Protein AF-A0A430HZQ5-F1 (afdb_monomer_lite)

pLDDT: mean 71.4, std 14.65, range [45.16, 90.94]

Secondary structure (DSSP, 8-state):
--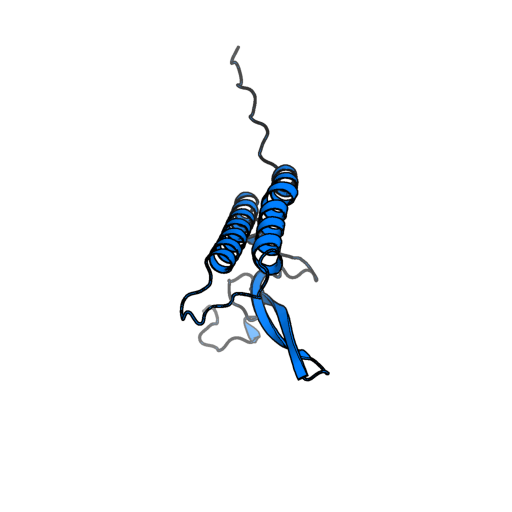-PPPPPPP--HHHHHHHHHHHHHHHHHHHHHHHHSS-GGG----SSPPHHHHHHHHHHHHHHHHHHHHHHHTTGGG--EESSSSEEEEEEEEEEEEE-TTS-EEEEEEEEEE---TTS-SS-GGGS-GGGS--

Radius of gyration: 22.92 Å; chains: 1; bounding box: 69×29×69 Å

Structure (mmCIF, N/CA/C/O backbone):
data_AF-A0A430HZQ5-F1
#
_entry.id   AF-A0A430HZQ5-F1
#
loop_
_atom_site.group_PDB
_atom_site.id
_atom_site.type_symbol
_atom_site.label_atom_id
_atom_site.label_alt_id
_atom_site.label_comp_id
_atom_site.label_asym_id
_atom_site.label_entity_id
_atom_site.label_seq_id
_atom_site.pdbx_PDB_ins_code
_atom_site.Cartn_x
_atom_site.Cartn_y
_atom_site.Cartn_z
_atom_site.occupancy
_atom_site.B_iso_or_equiv
_atom_site.auth_seq_id
_atom_site.auth_comp_id
_atom_site.auth_asym_id
_atom_site.auth_atom_id
_atom_site.pdbx_PDB_model_num
ATOM 1 N N . MET A 1 1 ? 45.991 3.945 -19.106 1.00 48.25 1 MET A N 1
ATOM 2 C CA . MET A 1 1 ? 45.033 2.943 -18.595 1.00 48.25 1 MET A CA 1
ATOM 3 C C . MET A 1 1 ? 43.942 3.702 -17.864 1.00 48.25 1 MET A C 1
ATOM 5 O O . MET A 1 1 ? 44.252 4.360 -16.882 1.00 48.25 1 MET A O 1
ATOM 9 N N . ALA A 1 2 ? 42.725 3.734 -18.407 1.00 45.56 2 ALA A N 1
ATOM 10 C CA . ALA A 1 2 ? 41.607 4.424 -17.772 1.00 45.56 2 ALA A CA 1
ATOM 11 C C . ALA A 1 2 ? 41.095 3.565 -16.609 1.00 45.56 2 ALA A C 1
ATOM 13 O O . ALA A 1 2 ? 40.702 2.417 -16.809 1.00 45.56 2 ALA A O 1
ATOM 14 N N . HIS A 1 3 ? 41.151 4.112 -15.397 1.00 45.16 3 HIS A N 1
ATOM 15 C CA . HIS A 1 3 ? 40.562 3.504 -14.213 1.00 45.16 3 HIS A CA 1
ATOM 16 C C . HIS A 1 3 ? 39.042 3.614 -14.364 1.00 45.16 3 HIS A C 1
ATOM 18 O O . HIS A 1 3 ? 38.488 4.705 -14.266 1.00 45.16 3 HIS A O 1
ATOM 24 N N . THR A 1 4 ? 38.372 2.504 -14.667 1.00 49.44 4 THR A N 1
ATOM 25 C CA . THR A 1 4 ? 36.911 2.454 -14.543 1.00 49.44 4 THR A CA 1
ATOM 26 C C . THR A 1 4 ? 36.615 2.386 -13.043 1.00 49.44 4 THR A C 1
ATOM 28 O O . THR A 1 4 ? 37.159 1.493 -12.382 1.00 49.44 4 THR A O 1
ATOM 31 N N . PRO A 1 5 ? 35.875 3.346 -12.462 1.00 46.69 5 PRO A N 1
ATOM 32 C CA . PRO A 1 5 ? 35.483 3.262 -11.061 1.00 46.69 5 PRO A CA 1
ATOM 33 C C . PRO A 1 5 ? 34.610 2.014 -10.851 1.00 46.69 5 PRO A C 1
ATOM 35 O O . PRO A 1 5 ? 33.907 1.610 -11.781 1.00 46.69 5 PRO A O 1
ATOM 38 N N . PRO A 1 6 ? 34.658 1.377 -9.668 1.00 47.25 6 PRO A N 1
ATOM 39 C CA . PRO A 1 6 ? 33.790 0.245 -9.378 1.00 47.25 6 PRO A CA 1
ATOM 40 C C . PRO A 1 6 ? 32.334 0.687 -9.542 1.00 47.25 6 PRO A C 1
ATOM 42 O O . PRO A 1 6 ? 31.917 1.687 -8.957 1.00 47.25 6 PRO A O 1
ATOM 45 N N . SER A 1 7 ? 31.572 -0.039 -10.361 1.00 54.03 7 SER A N 1
ATOM 46 C CA . SER A 1 7 ? 30.122 0.110 -10.416 1.00 54.03 7 SER A CA 1
ATOM 47 C C . SER A 1 7 ? 29.588 -0.115 -9.004 1.00 54.03 7 SER A C 1
ATOM 49 O O . SER A 1 7 ? 29.805 -1.187 -8.432 1.00 54.03 7 SER A O 1
ATOM 51 N N . HIS A 1 8 ? 28.939 0.894 -8.420 1.00 55.12 8 HIS A N 1
ATOM 52 C CA . HIS A 1 8 ? 28.159 0.692 -7.203 1.00 55.12 8 HIS A CA 1
ATOM 53 C C . HIS A 1 8 ? 27.206 -0.490 -7.438 1.00 55.12 8 HIS A C 1
ATOM 55 O O . HIS A 1 8 ? 26.685 -0.598 -8.551 1.00 55.12 8 HIS A O 1
ATOM 61 N N . PRO A 1 9 ? 27.009 -1.390 -6.456 1.00 64.19 9 PRO A N 1
ATOM 62 C CA . PRO A 1 9 ? 26.013 -2.442 -6.602 1.00 64.19 9 PRO A CA 1
ATOM 63 C C . PRO A 1 9 ? 24.685 -1.771 -6.957 1.00 64.19 9 PRO A C 1
ATOM 65 O O . PRO A 1 9 ? 24.235 -0.872 -6.244 1.00 64.19 9 PRO A O 1
ATOM 68 N N . GLU A 1 10 ? 24.128 -2.128 -8.114 1.00 79.38 10 GLU A N 1
ATOM 69 C CA . GLU A 1 10 ? 22.821 -1.631 -8.528 1.00 79.38 10 GLU A CA 1
ATOM 70 C C . GLU A 1 10 ? 21.821 -2.044 -7.451 1.00 79.38 10 GLU A C 1
ATOM 72 O O . GLU A 1 10 ? 21.768 -3.214 -7.084 1.00 79.38 10 GLU A O 1
ATOM 77 N N . HIS A 1 11 ? 21.073 -1.082 -6.910 1.00 84.12 11 HIS A N 1
ATOM 78 C CA . HIS A 1 11 ? 20.003 -1.360 -5.960 1.00 84.12 11 HIS A CA 1
ATOM 79 C C . HIS A 1 11 ? 18.995 -2.286 -6.645 1.00 84.12 11 HIS A C 1
ATOM 81 O O . HIS A 1 11 ? 18.323 -1.863 -7.586 1.00 84.12 11 HIS A O 1
ATOM 87 N N . THR A 1 12 ? 18.939 -3.555 -6.240 1.00 89.62 12 THR A N 1
ATOM 88 C CA . THR A 1 12 ? 18.136 -4.569 -6.930 1.00 89.62 12 THR A CA 1
ATOM 89 C C . THR A 1 12 ? 16.737 -4.690 -6.322 1.00 89.62 12 THR A C 1
ATOM 91 O O . THR A 1 12 ? 16.535 -4.345 -5.157 1.00 89.62 12 THR A O 1
ATOM 94 N N . PRO A 1 13 ? 15.759 -5.271 -7.046 1.00 86.81 13 PRO A N 1
ATOM 95 C CA . PRO A 1 13 ? 14.464 -5.610 -6.456 1.00 86.81 13 PRO A CA 1
ATOM 96 C C . PRO A 1 13 ? 14.573 -6.526 -5.226 1.00 86.81 13 PRO A C 1
ATOM 98 O O . PRO A 1 13 ? 13.723 -6.476 -4.341 1.00 86.81 13 PRO A O 1
ATOM 101 N N . TYR A 1 14 ? 15.611 -7.369 -5.157 1.00 87.69 14 TYR A N 1
ATOM 102 C CA . TYR 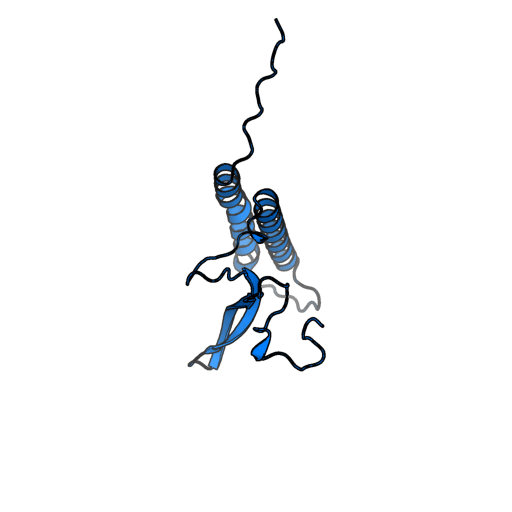A 1 14 ? 15.857 -8.236 -4.005 1.00 87.69 14 TYR A CA 1
ATOM 103 C C . TYR A 1 14 ? 16.283 -7.431 -2.771 1.00 87.69 14 TYR A C 1
ATOM 105 O O . TYR A 1 14 ? 15.798 -7.700 -1.672 1.00 87.69 14 TYR A O 1
ATOM 113 N N . ASP A 1 15 ? 17.131 -6.418 -2.956 1.00 88.44 15 ASP A N 1
ATOM 114 C CA . ASP A 1 15 ? 17.557 -5.527 -1.874 1.00 88.44 15 ASP A CA 1
ATOM 115 C C . ASP A 1 15 ? 16.365 -4.751 -1.304 1.00 88.44 15 ASP A C 1
ATOM 117 O O . ASP A 1 15 ? 16.197 -4.700 -0.085 1.00 88.44 15 ASP A O 1
ATOM 121 N N . SER A 1 16 ? 15.473 -4.254 -2.167 1.00 88.50 16 SER A N 1
ATOM 122 C CA . SER A 1 16 ? 14.216 -3.630 -1.743 1.00 88.50 16 SER A CA 1
ATOM 123 C C . SER A 1 16 ? 13.321 -4.590 -0.973 1.00 88.50 16 SER A C 1
ATOM 125 O O . SER A 1 16 ? 12.777 -4.208 0.056 1.00 88.50 16 SER A O 1
ATOM 127 N N . LEU A 1 17 ? 13.176 -5.846 -1.409 1.00 89.62 17 LEU A N 1
ATOM 128 C CA . LEU A 1 17 ? 12.389 -6.835 -0.663 1.00 89.62 17 LEU A CA 1
ATOM 129 C C . LEU A 1 17 ? 12.986 -7.115 0.721 1.00 89.62 17 LEU A C 1
ATOM 131 O O . LEU A 1 17 ? 12.244 -7.163 1.700 1.00 89.62 17 LEU A O 1
ATOM 135 N N . ALA A 1 18 ? 14.309 -7.260 0.823 1.00 88.56 18 ALA A N 1
ATOM 136 C CA . ALA A 1 18 ? 14.989 -7.451 2.102 1.00 88.56 18 ALA A CA 1
ATOM 137 C C . ALA A 1 18 ? 14.844 -6.223 3.020 1.00 88.56 18 ALA A C 1
ATOM 139 O O . ALA A 1 18 ? 14.619 -6.368 4.224 1.00 88.56 18 ALA A O 1
ATOM 140 N N . TYR A 1 19 ? 14.934 -5.018 2.451 1.00 88.19 19 TYR A N 1
ATOM 141 C CA . TYR A 1 19 ? 14.733 -3.761 3.164 1.00 88.19 19 TYR A CA 1
ATOM 142 C C . TYR A 1 19 ? 13.292 -3.616 3.668 1.00 88.19 19 TYR A C 1
ATOM 144 O O . TYR A 1 19 ? 13.085 -3.398 4.864 1.00 88.19 19 TYR A O 1
ATOM 152 N N . LEU A 1 20 ? 12.301 -3.816 2.793 1.00 90.56 20 LEU A N 1
ATOM 153 C CA . LEU A 1 20 ? 10.878 -3.777 3.133 1.00 90.56 20 LEU A CA 1
ATOM 154 C C . LEU A 1 20 ? 10.552 -4.800 4.225 1.00 90.56 20 LEU A C 1
ATOM 156 O O . LEU A 1 20 ? 9.967 -4.435 5.240 1.00 90.56 20 LEU A O 1
ATOM 160 N N . ALA A 1 21 ? 11.010 -6.047 4.084 1.00 88.56 21 ALA A N 1
ATOM 161 C CA . ALA A 1 21 ? 10.775 -7.101 5.071 1.00 88.56 21 ALA A CA 1
ATOM 162 C C . ALA A 1 21 ? 11.330 -6.774 6.467 1.00 88.56 21 ALA A C 1
ATOM 164 O O . ALA A 1 21 ? 10.860 -7.329 7.457 1.00 88.56 21 ALA A O 1
ATOM 165 N N . ARG A 1 22 ? 12.324 -5.888 6.572 1.00 89.88 22 ARG A N 1
ATOM 166 C CA . ARG A 1 22 ? 12.853 -5.440 7.861 1.00 89.88 22 ARG A CA 1
ATOM 167 C C . ARG A 1 22 ? 12.145 -4.189 8.369 1.00 89.88 22 ARG A C 1
ATOM 169 O O . ARG A 1 22 ? 11.718 -4.156 9.517 1.00 89.88 22 ARG A O 1
ATOM 176 N N . VAL A 1 23 ? 12.081 -3.148 7.544 1.00 89.00 23 VAL A N 1
ATOM 177 C CA . VAL A 1 23 ? 11.662 -1.810 7.980 1.00 89.00 23 VAL A CA 1
ATOM 178 C C . VAL A 1 23 ? 10.148 -1.685 8.043 1.00 89.00 23 VAL A C 1
ATOM 180 O O . VAL A 1 23 ? 9.631 -1.176 9.030 1.00 89.00 23 VAL A O 1
ATOM 183 N N . VAL A 1 24 ? 9.431 -2.179 7.031 1.00 90.62 24 VAL A N 1
ATOM 184 C CA . VAL A 1 24 ? 7.96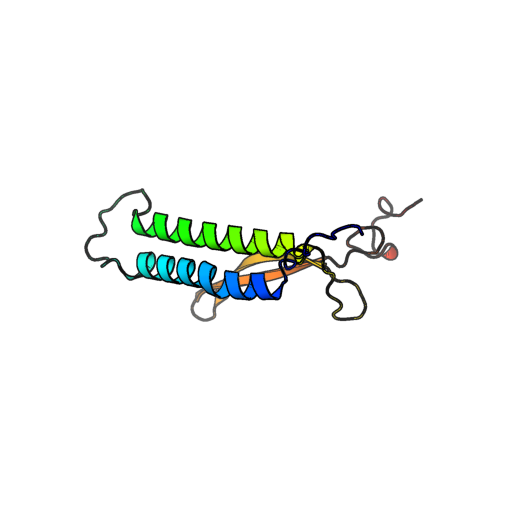2 -2.117 7.008 1.00 90.62 24 VAL A CA 1
ATOM 185 C C . VAL A 1 24 ? 7.389 -2.984 8.116 1.00 90.62 24 VAL A C 1
ATOM 187 O O . VAL A 1 24 ? 6.538 -2.509 8.852 1.00 90.62 24 VAL A O 1
ATOM 190 N N . 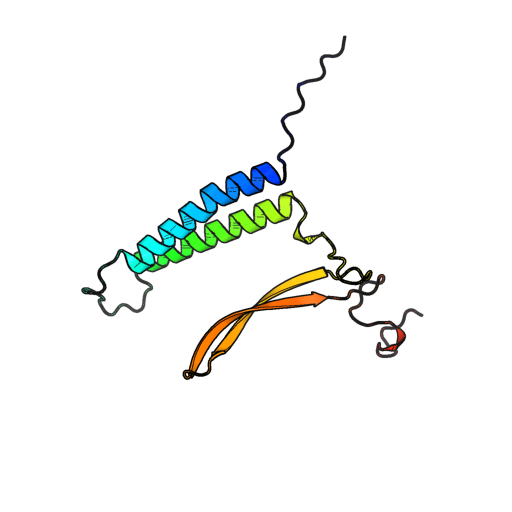ASN A 1 25 ? 7.889 -4.212 8.282 1.00 86.44 25 ASN A N 1
ATOM 191 C CA . ASN A 1 25 ? 7.413 -5.082 9.359 1.00 86.44 25 ASN A CA 1
ATOM 192 C C . ASN A 1 25 ? 7.658 -4.457 10.738 1.00 86.44 25 ASN A C 1
ATOM 194 O O . ASN A 1 25 ? 6.733 -4.412 11.529 1.00 86.44 25 ASN A O 1
ATOM 198 N N . GLY A 1 26 ? 8.831 -3.861 10.988 1.00 86.25 26 GLY A N 1
ATOM 199 C CA . GLY A 1 26 ? 9.079 -3.172 12.260 1.00 86.25 26 GLY A CA 1
ATOM 200 C C . GLY A 1 26 ? 8.147 -1.979 12.521 1.00 86.25 26 GLY A C 1
ATOM 201 O O . GLY A 1 26 ? 7.778 -1.740 13.664 1.00 86.25 26 GLY A O 1
ATOM 202 N N . LEU A 1 27 ? 7.741 -1.241 11.481 1.00 85.69 27 LEU A N 1
ATOM 203 C CA . LEU A 1 27 ? 6.753 -0.159 11.604 1.00 85.69 27 LEU A CA 1
ATOM 204 C C . LEU A 1 27 ? 5.334 -0.687 11.846 1.00 85.69 27 LEU A C 1
ATOM 206 O O . LEU A 1 27 ? 4.561 -0.049 12.554 1.00 85.69 27 LEU A O 1
ATOM 210 N N . LEU A 1 28 ? 4.984 -1.830 11.254 1.00 90.44 28 LEU A N 1
ATOM 211 C CA . LEU A 1 28 ? 3.691 -2.475 11.478 1.00 90.44 28 LEU A CA 1
ATOM 212 C C . LEU A 1 28 ? 3.605 -3.089 12.878 1.00 90.44 28 LEU A C 1
ATOM 214 O O . LEU A 1 28 ? 2.576 -2.931 13.520 1.00 90.44 28 LEU A O 1
ATOM 218 N N . ASP A 1 29 ? 4.682 -3.711 13.361 1.00 86.81 29 ASP A N 1
ATOM 219 C CA . ASP A 1 29 ? 4.776 -4.225 14.731 1.00 86.81 29 ASP A CA 1
ATOM 220 C C . ASP A 1 29 ? 4.657 -3.075 15.747 1.00 86.81 29 ASP A C 1
ATOM 222 O O . ASP A 1 29 ? 3.899 -3.177 16.703 1.00 86.81 29 ASP A O 1
ATOM 226 N N . LEU A 1 30 ? 5.327 -1.938 15.501 1.00 82.94 30 LEU A N 1
ATOM 227 C CA . LEU A 1 30 ? 5.182 -0.739 16.335 1.00 82.94 30 LEU A CA 1
ATOM 228 C C . LEU A 1 30 ? 3.739 -0.214 16.338 1.00 82.94 30 LEU A C 1
ATOM 230 O O . LEU A 1 30 ? 3.214 0.142 17.386 1.00 82.94 30 LEU A O 1
ATOM 234 N N . ALA A 1 31 ? 3.085 -0.169 15.175 1.00 87.44 31 ALA A N 1
ATOM 235 C CA . ALA A 1 31 ? 1.690 0.254 15.098 1.00 87.44 31 ALA A CA 1
ATOM 236 C C . ALA A 1 31 ? 0.753 -0.701 15.858 1.00 87.44 31 ALA A C 1
ATOM 238 O O . ALA A 1 31 ? -0.189 -0.240 16.497 1.00 87.44 31 ALA A O 1
ATOM 239 N N . ASP A 1 32 ? 1.007 -2.012 15.803 1.00 85.00 32 ASP A N 1
ATOM 240 C CA . ASP A 1 32 ? 0.261 -3.024 16.560 1.00 85.00 32 ASP A CA 1
ATOM 241 C C . ASP A 1 32 ? 0.439 -2.832 18.073 1.00 85.00 32 ASP A C 1
ATOM 243 O O . ASP A 1 32 ? -0.547 -2.795 18.814 1.00 85.00 32 ASP A O 1
ATOM 247 N N . ASP A 1 33 ? 1.679 -2.600 18.514 1.00 83.88 33 ASP A N 1
ATOM 248 C CA . ASP A 1 33 ? 2.015 -2.297 19.906 1.00 83.88 33 ASP A CA 1
ATOM 249 C C . ASP A 1 33 ? 1.310 -1.026 20.396 1.00 83.88 33 ASP A C 1
ATOM 251 O O . ASP A 1 33 ? 0.783 -1.009 21.505 1.00 83.88 33 ASP A O 1
ATOM 255 N N . GLU A 1 34 ? 1.226 0.028 19.587 1.00 84.44 34 GLU A N 1
ATOM 256 C CA . GLU A 1 34 ? 0.508 1.245 19.975 1.00 84.44 34 GLU A CA 1
ATOM 257 C C . GLU A 1 34 ? -1.017 1.031 20.033 1.00 84.44 34 GLU A C 1
ATOM 259 O O . GLU A 1 34 ? -1.694 1.549 20.924 1.00 84.44 34 GLU A O 1
ATOM 264 N N . ILE A 1 35 ? -1.581 0.213 19.137 1.00 83.31 35 ILE A N 1
ATOM 265 C CA . ILE A 1 35 ? -3.020 -0.104 19.112 1.00 83.31 35 ILE A CA 1
ATOM 266 C C . ILE A 1 35 ? -3.424 -1.021 20.280 1.00 83.31 35 ILE A C 1
ATOM 268 O O . ILE A 1 35 ? -4.521 -0.874 20.832 1.00 83.31 35 ILE A O 1
ATOM 272 N N . HIS A 1 36 ? -2.580 -1.986 20.652 1.00 75.75 36 HIS A N 1
ATOM 273 C CA . HIS A 1 36 ? -2.912 -3.047 21.612 1.00 75.75 36 HIS A CA 1
ATOM 274 C C . HIS A 1 36 ? -2.203 -2.931 22.967 1.00 75.75 36 HIS A C 1
ATOM 276 O O . HIS A 1 36 ? -2.685 -3.478 23.964 1.00 75.75 36 HIS A O 1
ATOM 282 N N . GLY A 1 37 ? -1.081 -2.221 23.030 1.00 64.19 37 GLY A N 1
ATOM 283 C CA . GLY A 1 37 ? -0.220 -2.098 24.205 1.00 64.19 37 GLY A CA 1
ATOM 284 C C . GLY A 1 37 ? -0.735 -1.136 25.274 1.00 64.19 37 GLY A C 1
ATOM 285 O O . GLY A 1 37 ? -0.266 -1.179 26.414 1.00 64.19 37 GLY A O 1
ATOM 286 N N . VAL A 1 38 ? -1.743 -0.313 24.972 1.00 60.06 38 VAL A N 1
ATOM 287 C CA . VAL A 1 38 ? -2.331 0.615 25.946 1.00 60.06 38 VAL A CA 1
ATOM 288 C C . VAL A 1 38 ? -3.538 -0.024 26.637 1.00 60.06 38 VAL A C 1
ATOM 290 O O . VAL A 1 38 ? -4.558 -0.333 26.024 1.00 60.06 38 VAL A O 1
ATOM 293 N N . HIS A 1 39 ? -3.455 -0.200 27.961 1.00 52.03 39 HIS A N 1
ATOM 294 C CA . HIS A 1 39 ? -4.609 -0.577 28.779 1.00 52.03 39 HIS A CA 1
ATOM 295 C C . HIS A 1 39 ? -5.733 0.459 28.620 1.00 52.03 39 HIS A C 1
ATOM 297 O O . HIS A 1 39 ? -5.661 1.569 29.148 1.00 52.03 39 HIS A O 1
ATOM 303 N N . THR A 1 40 ? -6.824 0.059 27.967 1.00 54.56 40 THR A N 1
ATOM 304 C CA . THR A 1 40 ? -8.048 0.848 27.720 1.00 54.56 40 THR A CA 1
ATOM 305 C C . THR A 1 40 ? -8.822 1.249 28.989 1.00 54.56 40 THR A C 1
ATOM 307 O O . THR A 1 40 ? -9.917 1.801 28.908 1.00 54.56 40 THR A O 1
ATOM 310 N N . GLY A 1 41 ? -8.263 1.021 30.184 1.00 48.69 41 GLY A N 1
ATOM 311 C CA . GLY A 1 41 ? -8.870 1.354 31.477 1.00 48.69 41 GLY A CA 1
ATOM 312 C C . GLY A 1 41 ? -8.961 2.855 31.784 1.00 48.69 41 GLY A C 1
ATOM 313 O O . GLY A 1 41 ? -9.628 3.233 32.744 1.00 48.69 41 GLY A O 1
ATOM 314 N N . THR A 1 42 ? -8.334 3.707 30.969 1.00 49.34 42 THR A N 1
ATOM 315 C CA . THR A 1 42 ? -8.306 5.169 31.151 1.00 49.34 42 THR A CA 1
ATOM 316 C C . THR A 1 42 ? -8.628 5.905 29.848 1.00 49.34 42 THR A C 1
ATOM 318 O O . THR A 1 42 ? -7.956 6.860 29.472 1.00 49.34 42 THR A O 1
ATOM 321 N N . ILE A 1 43 ? -9.662 5.470 29.122 1.00 54.31 43 ILE A N 1
ATOM 322 C CA . ILE A 1 43 ? -10.191 6.264 28.006 1.00 54.31 43 ILE A CA 1
ATOM 323 C C . ILE A 1 43 ? -10.968 7.438 28.607 1.00 54.31 43 ILE A C 1
ATOM 325 O O . ILE A 1 43 ? -12.119 7.320 29.028 1.00 54.31 43 ILE A O 1
ATOM 329 N N . THR A 1 44 ? -10.287 8.573 28.708 1.00 51.75 44 THR A N 1
ATOM 330 C CA . THR A 1 44 ? -10.916 9.858 29.015 1.00 51.75 44 THR A CA 1
ATOM 331 C C . THR A 1 44 ? -11.629 10.309 27.741 1.00 51.75 44 THR A C 1
ATOM 333 O O . THR A 1 44 ? -11.036 10.243 26.671 1.00 51.75 44 THR A O 1
ATOM 336 N N . ASN A 1 45 ? -12.902 10.711 27.828 1.00 50.56 45 ASN A N 1
ATOM 337 C CA . ASN A 1 45 ? -13.664 11.228 26.685 1.00 50.56 45 ASN A CA 1
ATOM 338 C C . ASN A 1 45 ? -12.978 12.487 26.126 1.00 50.56 45 ASN A C 1
ATOM 340 O O . ASN A 1 45 ? -13.182 13.581 26.652 1.00 50.56 45 ASN A O 1
ATOM 344 N N . THR A 1 46 ? -12.165 12.330 25.088 1.00 56.50 46 THR A N 1
ATOM 345 C CA . THR A 1 4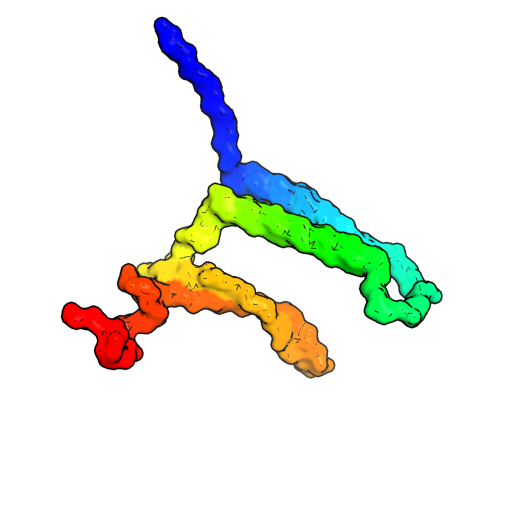6 ? -11.574 13.420 24.310 1.00 56.50 46 THR A CA 1
ATOM 346 C C . THR A 1 46 ? -12.003 13.277 22.854 1.00 56.50 46 THR A C 1
ATOM 348 O O . THR A 1 46 ? -12.037 12.165 22.333 1.00 56.50 46 THR A O 1
ATOM 351 N N . ASP A 1 47 ? -12.339 14.398 22.209 1.00 59.53 47 ASP A N 1
ATOM 352 C CA . ASP A 1 47 ? -12.693 14.452 20.779 1.00 59.53 47 ASP A CA 1
ATOM 353 C C . ASP A 1 47 ? -11.475 14.226 19.856 1.00 59.53 47 ASP A C 1
ATOM 355 O O . ASP A 1 47 ? -11.639 13.990 18.659 1.00 59.53 47 ASP A O 1
ATOM 359 N N . ASP A 1 48 ? -10.261 14.276 20.413 1.00 59.00 48 ASP A N 1
ATOM 360 C CA . ASP A 1 48 ? -9.005 14.028 19.708 1.00 59.00 48 ASP A CA 1
ATOM 361 C C . ASP A 1 48 ? -8.610 12.547 19.748 1.00 59.00 48 ASP A C 1
ATOM 363 O O . ASP A 1 48 ? -8.814 11.850 20.750 1.00 59.00 48 ASP A O 1
ATOM 367 N N . LEU A 1 49 ? -8.002 12.084 18.649 1.00 64.88 49 LEU A N 1
ATOM 368 C CA . LEU A 1 49 ? -7.405 10.756 18.566 1.00 64.88 49 LEU A CA 1
ATOM 369 C C . LEU A 1 49 ? -6.338 10.635 19.671 1.00 64.88 49 LEU A C 1
ATOM 371 O O . LEU A 1 49 ? -5.442 11.480 19.725 1.00 64.88 49 LEU A O 1
ATOM 375 N N . PRO A 1 50 ? -6.415 9.623 20.552 1.00 78.88 50 PRO A N 1
ATOM 376 C CA . PRO A 1 50 ? -5.385 9.383 21.552 1.00 78.88 50 PRO A CA 1
ATOM 377 C C . PRO A 1 50 ? -3.989 9.333 20.921 1.00 78.88 50 PRO A C 1
ATOM 379 O O . PRO A 1 50 ? -3.835 8.755 19.849 1.00 78.88 50 PRO A O 1
ATOM 382 N N . GLU A 1 51 ? -2.987 9.896 21.601 1.00 78.88 51 GLU A N 1
ATOM 383 C CA . GLU A 1 51 ? -1.602 10.018 21.104 1.00 78.88 51 GLU A CA 1
ATOM 384 C C . GLU A 1 51 ? -1.058 8.693 20.541 1.00 78.88 51 GLU A C 1
ATOM 386 O O . GLU A 1 51 ? -0.641 8.651 19.391 1.00 78.88 51 GLU A O 1
ATOM 391 N N . HIS A 1 52 ? -1.238 7.583 21.265 1.00 77.31 52 HIS A N 1
ATOM 392 C CA . HIS A 1 52 ? -0.856 6.241 20.799 1.00 77.31 52 HIS A CA 1
ATOM 393 C C . HIS A 1 52 ? -1.501 5.845 19.458 1.00 77.31 52 HIS A C 1
ATOM 395 O O . HIS A 1 52 ? -0.852 5.297 18.572 1.00 77.31 52 HIS A O 1
ATOM 401 N N . LEU A 1 53 ? -2.784 6.160 19.245 1.00 83.25 53 LEU A N 1
ATOM 402 C CA . LEU A 1 53 ? -3.436 5.867 17.967 1.00 83.25 53 LEU A CA 1
ATOM 403 C C . LEU A 1 53 ? -2.945 6.797 16.851 1.00 83.25 53 LEU A C 1
ATOM 405 O O . LEU A 1 53 ? -2.941 6.384 15.692 1.00 83.25 53 LEU A O 1
ATOM 409 N N . ALA A 1 54 ? -2.531 8.027 17.167 1.00 84.25 54 ALA A N 1
ATOM 410 C CA . ALA A 1 54 ? -1.892 8.909 16.194 1.00 84.25 54 ALA A CA 1
ATOM 411 C C . ALA A 1 54 ? -0.515 8.365 15.773 1.00 84.25 54 ALA A C 1
ATOM 413 O O . ALA A 1 54 ? -0.237 8.300 14.574 1.00 84.25 54 ALA A O 1
ATOM 414 N N . ASP A 1 55 ? 0.279 7.878 16.727 1.00 83.06 55 ASP A N 1
ATOM 415 C CA . ASP A 1 55 ? 1.595 7.271 16.487 1.00 83.06 55 ASP A CA 1
ATOM 416 C C . ASP A 1 55 ? 1.487 5.964 15.678 1.00 83.06 55 ASP A C 1
ATOM 418 O O . ASP A 1 55 ? 2.275 5.708 14.755 1.00 83.06 55 ASP A O 1
ATOM 422 N N . ALA A 1 56 ? 0.450 5.160 15.944 1.00 86.81 56 ALA A N 1
ATOM 423 C CA . ALA A 1 56 ? 0.128 3.979 15.145 1.00 86.81 56 ALA A CA 1
ATOM 424 C C . ALA A 1 56 ? -0.201 4.346 13.688 1.00 86.81 56 ALA A C 1
ATOM 426 O O . ALA A 1 56 ? 0.308 3.730 12.746 1.00 86.81 56 ALA A O 1
ATOM 427 N N . VAL A 1 57 ? -1.040 5.369 13.486 1.00 86.44 57 VAL A N 1
ATOM 428 C CA . VAL A 1 57 ? -1.403 5.858 12.147 1.00 86.44 57 VAL A CA 1
ATOM 429 C C . VAL A 1 57 ? -0.172 6.387 11.412 1.00 86.44 57 VAL A C 1
ATOM 431 O O . VAL A 1 57 ? 0.030 6.038 10.247 1.00 86.44 57 VAL A O 1
ATOM 434 N N . GLU A 1 58 ? 0.681 7.168 12.077 1.00 85.81 58 GLU A N 1
ATOM 435 C CA . GLU A 1 58 ? 1.919 7.679 11.484 1.00 85.81 58 GLU A CA 1
ATOM 436 C C . GLU A 1 58 ? 2.846 6.537 11.040 1.00 85.81 58 GLU A C 1
ATOM 438 O O . GLU A 1 58 ? 3.342 6.541 9.908 1.00 85.81 58 GLU A O 1
ATOM 443 N N . SER A 1 59 ? 3.018 5.513 11.877 1.00 83.81 59 SER A N 1
ATOM 444 C CA . SER A 1 59 ? 3.841 4.340 11.561 1.00 83.81 59 SER A CA 1
ATOM 445 C C . SER A 1 59 ? 3.340 3.604 10.310 1.00 83.81 59 SER A C 1
ATOM 447 O O . SER A 1 59 ? 4.127 3.279 9.411 1.00 83.81 59 SER A O 1
ATOM 449 N N . ILE A 1 60 ? 2.019 3.425 10.185 1.00 90.94 60 ILE A N 1
ATOM 450 C CA . ILE A 1 60 ? 1.379 2.831 8.999 1.00 90.94 60 ILE A CA 1
ATOM 451 C C . ILE A 1 60 ? 1.573 3.715 7.758 1.00 90.94 60 ILE A C 1
ATOM 453 O O . ILE A 1 60 ? 1.859 3.212 6.665 1.00 90.94 60 ILE A O 1
ATOM 457 N N . GLU A 1 61 ? 1.445 5.036 7.890 1.00 86.75 61 GLU A N 1
ATOM 458 C CA . GLU A 1 61 ? 1.659 5.953 6.771 1.00 86.75 61 GLU A CA 1
ATOM 459 C C . GLU A 1 61 ? 3.104 5.931 6.267 1.00 86.75 61 GLU A C 1
ATOM 461 O O . GLU A 1 61 ? 3.333 5.932 5.052 1.00 86.75 61 GLU A O 1
ATOM 466 N N . ILE A 1 62 ? 4.083 5.897 7.174 1.00 86.44 62 ILE A N 1
ATOM 467 C CA . ILE A 1 62 ? 5.502 5.790 6.823 1.00 86.44 62 ILE A CA 1
ATOM 468 C C . ILE A 1 62 ? 5.753 4.467 6.096 1.00 86.44 62 ILE A C 1
ATOM 470 O O . ILE A 1 62 ? 6.354 4.472 5.018 1.00 86.44 62 ILE A O 1
ATOM 474 N N . ALA A 1 63 ? 5.228 3.355 6.615 1.00 85.69 63 ALA A N 1
ATOM 475 C CA . ALA A 1 63 ? 5.311 2.048 5.970 1.00 85.69 63 ALA A CA 1
ATOM 476 C C . ALA A 1 63 ? 4.757 2.087 4.533 1.00 85.69 63 ALA A C 1
ATOM 478 O O . ALA A 1 63 ? 5.427 1.667 3.584 1.00 85.69 63 ALA A O 1
ATOM 479 N N . ALA A 1 64 ? 3.577 2.685 4.336 1.00 84.56 64 ALA A N 1
ATOM 480 C CA . ALA A 1 64 ? 2.971 2.844 3.017 1.00 84.56 64 ALA A CA 1
ATOM 481 C C . ALA A 1 64 ? 3.816 3.718 2.071 1.00 84.56 64 ALA A C 1
ATOM 483 O O . ALA A 1 64 ? 3.933 3.409 0.880 1.00 84.56 64 ALA A O 1
ATOM 484 N N . ARG A 1 65 ? 4.422 4.805 2.570 1.00 82.94 65 ARG A N 1
ATOM 485 C CA . ARG A 1 65 ? 5.317 5.669 1.777 1.00 82.94 65 ARG A CA 1
ATOM 486 C C . ARG A 1 65 ? 6.564 4.913 1.323 1.00 82.94 65 ARG A C 1
ATOM 488 O O . ARG A 1 65 ? 6.926 5.027 0.153 1.00 82.94 65 ARG A O 1
ATOM 495 N N . ILE A 1 66 ? 7.170 4.112 2.200 1.00 86.88 66 ILE A N 1
ATOM 496 C CA . ILE A 1 66 ? 8.344 3.294 1.871 1.00 86.88 66 ILE A CA 1
ATOM 497 C C . ILE A 1 66 ? 7.995 2.264 0.788 1.00 86.88 66 ILE A C 1
ATOM 499 O O . ILE A 1 66 ? 8.682 2.193 -0.228 1.00 86.88 66 ILE A O 1
ATOM 503 N N . ILE A 1 67 ? 6.885 1.532 0.939 1.00 85.50 67 ILE A N 1
ATOM 504 C CA . ILE A 1 67 ? 6.423 0.567 -0.077 1.00 85.50 67 ILE A CA 1
ATOM 505 C C . ILE A 1 67 ? 6.231 1.253 -1.435 1.00 85.50 67 ILE A C 1
ATOM 507 O O . ILE A 1 67 ? 6.694 0.752 -2.461 1.00 85.50 67 ILE A O 1
ATOM 511 N N . ARG A 1 68 ? 5.561 2.414 -1.462 1.00 82.50 68 ARG A N 1
ATOM 512 C CA . ARG A 1 68 ? 5.327 3.169 -2.705 1.00 82.50 68 ARG A CA 1
ATOM 513 C C . ARG A 1 68 ? 6.627 3.640 -3.344 1.00 82.50 68 ARG A C 1
ATOM 515 O O . ARG A 1 68 ? 6.736 3.594 -4.570 1.00 82.50 68 ARG A O 1
ATOM 522 N N . TYR A 1 69 ? 7.588 4.080 -2.537 1.00 85.56 69 TYR A N 1
ATOM 523 C CA . TYR A 1 69 ? 8.902 4.491 -3.013 1.00 85.56 69 TYR A CA 1
ATOM 524 C C . TYR A 1 69 ? 9.634 3.324 -3.684 1.00 85.56 69 TYR A C 1
ATOM 526 O O . TYR A 1 69 ? 9.978 3.429 -4.859 1.00 85.56 69 TYR A O 1
ATOM 534 N N . GLU A 1 70 ? 9.767 2.186 -3.000 1.00 86.12 70 GLU A N 1
ATOM 535 C CA . GLU A 1 70 ? 10.452 1.001 -3.533 1.00 86.12 70 GLU A CA 1
ATOM 536 C C . GLU A 1 70 ? 9.772 0.456 -4.799 1.00 86.12 70 GLU A C 1
ATOM 538 O O . GLU A 1 70 ? 10.425 0.150 -5.798 1.00 86.12 70 GLU A O 1
ATOM 543 N N . ALA A 1 71 ? 8.437 0.421 -4.814 1.00 81.88 71 ALA A N 1
ATOM 544 C CA . ALA A 1 71 ? 7.671 0.032 -5.995 1.00 81.88 71 ALA A CA 1
ATOM 545 C C . ALA A 1 71 ? 7.867 0.998 -7.182 1.00 81.88 71 ALA A C 1
ATOM 547 O O . ALA A 1 71 ? 7.825 0.567 -8.337 1.00 81.88 71 ALA A O 1
ATOM 548 N N . THR A 1 72 ? 8.106 2.288 -6.918 1.00 79.56 72 THR A N 1
ATOM 549 C CA . THR A 1 72 ? 8.415 3.289 -7.952 1.00 79.56 72 THR A CA 1
ATOM 550 C C . THR A 1 72 ? 9.837 3.122 -8.480 1.00 79.56 72 THR A C 1
ATOM 552 O O . THR A 1 72 ? 10.023 3.119 -9.695 1.00 79.56 72 THR A O 1
ATOM 555 N N . VAL A 1 73 ? 10.822 2.932 -7.592 1.00 83.44 73 VAL A N 1
ATOM 556 C CA . VAL A 1 73 ? 12.236 2.704 -7.950 1.00 83.44 73 VAL A CA 1
ATOM 557 C C . VAL A 1 73 ? 12.380 1.528 -8.917 1.00 83.44 73 VAL A C 1
ATOM 559 O O . VAL A 1 73 ? 13.134 1.618 -9.883 1.00 83.44 73 VAL A O 1
ATOM 562 N N . HIS A 1 74 ? 11.601 0.465 -8.710 1.00 82.38 74 HIS A N 1
ATOM 563 C CA . HIS A 1 74 ? 11.649 -0.751 -9.531 1.00 82.38 74 HIS A CA 1
ATOM 564 C C . HIS A 1 74 ? 10.597 -0.825 -10.639 1.00 82.38 74 HIS A C 1
ATOM 566 O O . HIS A 1 74 ? 10.420 -1.878 -11.252 1.00 82.38 74 HIS A O 1
ATOM 572 N N . GLY A 1 75 ? 9.872 0.267 -10.902 1.00 70.94 75 GLY A N 1
ATOM 573 C CA . GLY A 1 75 ? 8.895 0.335 -11.993 1.00 70.94 75 GLY A CA 1
ATOM 574 C C . GLY A 1 75 ? 7.749 -0.678 -11.878 1.00 70.94 75 GLY A C 1
ATOM 575 O O . GLY A 1 75 ? 7.147 -1.042 -12.888 1.00 70.94 75 GLY A O 1
ATOM 576 N N . VAL A 1 76 ? 7.421 -1.144 -10.665 1.00 71.75 76 VAL A N 1
ATOM 577 C CA . VAL A 1 76 ? 6.383 -2.166 -10.433 1.00 71.75 76 VAL A CA 1
ATOM 578 C C . VAL A 1 76 ? 5.025 -1.690 -10.952 1.00 71.75 76 VAL A C 1
ATOM 580 O O . VAL A 1 76 ? 4.321 -2.448 -11.612 1.00 71.75 76 VAL A O 1
ATOM 583 N N . TYR A 1 77 ? 4.701 -0.409 -10.754 1.00 62.28 77 TYR A N 1
ATOM 584 C CA . TYR A 1 77 ? 3.460 0.207 -11.242 1.00 62.28 77 TYR A CA 1
ATOM 585 C C . TYR A 1 77 ? 3.365 0.322 -12.773 1.00 62.28 77 TYR A C 1
A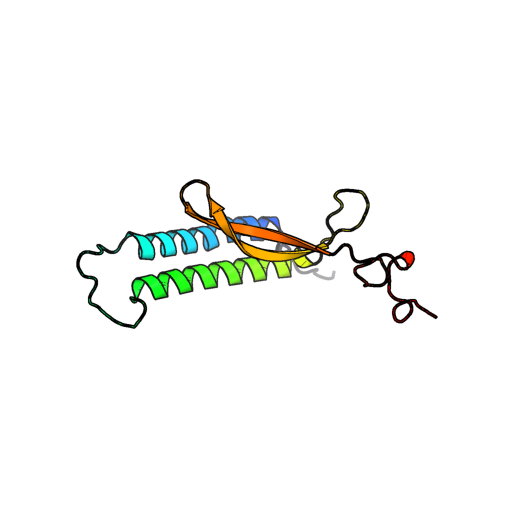TOM 587 O O . TYR A 1 77 ? 2.299 0.628 -13.298 1.00 62.28 77 TYR A O 1
ATOM 595 N N . GLN A 1 78 ? 4.462 0.096 -13.499 1.00 58.59 78 GLN A N 1
ATOM 596 C CA . GLN A 1 78 ? 4.514 0.157 -14.964 1.00 58.59 78 GLN A CA 1
ATOM 597 C C . GLN A 1 78 ? 4.498 -1.237 -15.608 1.00 58.59 78 GLN A C 1
ATOM 599 O O . GLN A 1 78 ? 4.531 -1.357 -16.833 1.00 58.59 78 GLN A O 1
ATOM 604 N N . ARG A 1 79 ? 4.467 -2.308 -14.804 1.00 56.25 79 ARG A N 1
ATOM 605 C CA . ARG A 1 79 ? 4.565 -3.679 -15.301 1.00 56.25 79 ARG A CA 1
ATOM 606 C C . ARG A 1 79 ? 3.181 -4.201 -15.696 1.00 56.25 79 ARG A C 1
ATOM 608 O O . ARG A 1 79 ? 2.351 -4.484 -14.839 1.00 56.25 79 ARG A O 1
ATOM 615 N N . SER A 1 80 ? 2.941 -4.358 -16.997 1.00 55.19 80 SER A N 1
ATOM 616 C CA . SER A 1 80 ? 1.741 -5.026 -17.519 1.00 55.19 80 SER A CA 1
ATOM 617 C C . SER A 1 80 ? 1.703 -6.492 -17.072 1.00 55.19 80 SER A C 1
ATOM 619 O O . SER A 1 80 ? 2.693 -7.215 -17.217 1.00 55.19 80 SER A O 1
ATOM 621 N N . VAL A 1 81 ? 0.566 -6.939 -16.538 1.00 54.41 81 VAL A N 1
ATOM 622 C CA . VAL A 1 81 ? 0.332 -8.331 -16.144 1.00 54.41 81 VAL A CA 1
ATOM 623 C C . VAL A 1 81 ? -0.323 -9.054 -17.318 1.00 54.41 81 VAL A C 1
ATOM 625 O O . VAL A 1 81 ? -1.367 -8.648 -17.820 1.00 54.41 81 VAL A O 1
ATOM 628 N N . TYR A 1 82 ? 0.296 -10.140 -17.775 1.00 49.06 82 TYR A N 1
ATOM 629 C CA . TYR A 1 82 ? -0.215 -10.961 -18.872 1.00 49.06 82 TYR A CA 1
ATOM 630 C C . TYR A 1 82 ? -0.939 -12.176 -18.287 1.00 49.06 82 TYR A C 1
ATOM 632 O O . TYR A 1 82 ? -0.338 -13.235 -18.133 1.00 49.06 82 TYR A O 1
ATOM 640 N N . SER A 1 83 ? -2.216 -12.039 -17.919 1.00 47.56 83 SER A N 1
ATOM 641 C CA . SER A 1 83 ? -2.994 -13.189 -17.422 1.00 47.56 83 SER A CA 1
ATOM 642 C C . SER A 1 83 ? -3.571 -14.047 -18.564 1.00 47.56 83 SER A C 1
ATOM 644 O O . SER A 1 83 ? -3.746 -15.250 -18.390 1.00 47.56 83 SER A O 1
ATOM 646 N N . THR A 1 84 ? -3.800 -13.470 -19.754 1.00 45.59 84 THR A N 1
ATOM 647 C CA . THR A 1 84 ? -4.479 -14.146 -20.887 1.00 45.59 84 THR A CA 1
ATOM 648 C C . THR A 1 84 ? -3.901 -13.817 -22.276 1.00 45.59 84 THR A C 1
ATOM 650 O O . THR A 1 84 ? -4.503 -14.151 -23.294 1.00 45.59 84 THR A O 1
ATOM 653 N N . GLY A 1 85 ? -2.731 -13.169 -22.351 1.00 46.47 85 GLY A N 1
ATOM 654 C CA . GLY A 1 85 ? -2.141 -12.680 -23.610 1.00 46.47 85 GLY A CA 1
ATOM 655 C C . GLY A 1 85 ? -2.579 -11.264 -24.010 1.00 46.47 85 GLY A C 1
ATOM 656 O O . GLY A 1 85 ? -2.045 -10.711 -24.968 1.00 46.47 85 GLY A O 1
ATOM 657 N N . ILE A 1 86 ? -3.488 -10.655 -23.244 1.00 51.31 86 ILE A N 1
ATOM 658 C CA . ILE A 1 86 ? -3.804 -9.224 -23.293 1.00 51.31 86 ILE A CA 1
ATOM 659 C C . ILE A 1 86 ? -3.014 -8.541 -22.164 1.00 51.31 86 ILE A C 1
ATOM 661 O O . ILE A 1 86 ? -2.982 -9.081 -21.054 1.00 51.31 86 ILE A O 1
ATOM 665 N N . PRO A 1 87 ? -2.324 -7.415 -22.421 1.00 51.81 87 PRO A N 1
ATOM 666 C CA . PRO A 1 87 ? -1.675 -6.655 -21.363 1.00 51.81 87 PRO A CA 1
ATOM 667 C C . PRO A 1 87 ? -2.751 -6.024 -20.476 1.00 51.81 87 PRO A C 1
ATOM 669 O O . PRO A 1 87 ? -3.372 -5.034 -20.855 1.00 51.81 87 PRO A O 1
ATOM 672 N N . THR A 1 88 ? -2.965 -6.591 -19.292 1.00 55.31 88 THR A N 1
ATOM 673 C CA . THR A 1 88 ? -3.844 -6.000 -18.285 1.00 55.31 88 THR A CA 1
ATOM 674 C C . THR A 1 88 ? -2.977 -5.226 -17.303 1.00 55.31 88 THR A C 1
ATOM 676 O O . THR A 1 88 ? -2.027 -5.758 -16.722 1.00 55.31 88 THR A O 1
ATOM 679 N N . THR A 1 89 ? -3.282 -3.946 -17.116 1.00 56.72 89 THR A N 1
ATOM 680 C CA . THR A 1 89 ? -2.636 -3.131 -16.085 1.00 56.72 89 THR A CA 1
ATOM 681 C C . THR A 1 89 ? -3.619 -2.986 -14.934 1.00 56.72 89 THR A C 1
ATOM 683 O O . THR A 1 89 ? -4.682 -2.383 -15.093 1.00 56.72 89 THR A O 1
ATOM 686 N N . THR A 1 90 ? -3.281 -3.529 -13.764 1.00 58.06 90 THR A N 1
ATOM 687 C CA . THR A 1 90 ? -3.987 -3.173 -12.528 1.00 58.06 90 THR A CA 1
ATOM 688 C C . THR A 1 90 ? -3.583 -1.749 -12.180 1.00 58.06 90 THR A C 1
ATOM 690 O O . THR A 1 90 ? -2.448 -1.493 -11.786 1.00 58.06 90 THR A O 1
ATOM 693 N N . ILE A 1 91 ? -4.492 -0.802 -12.402 1.00 55.81 91 ILE A N 1
ATOM 694 C CA . ILE A 1 91 ? -4.198 0.630 -12.265 1.00 55.81 91 ILE A CA 1
ATOM 695 C C . ILE A 1 91 ? -4.296 1.104 -10.814 1.00 55.81 91 ILE A C 1
ATOM 697 O O . ILE A 1 91 ? -3.648 2.081 -10.446 1.00 55.81 91 ILE A O 1
ATOM 701 N N . ARG A 1 92 ? -5.095 0.421 -9.986 1.00 61.44 92 ARG A N 1
ATOM 702 C CA . ARG A 1 92 ? -5.174 0.634 -8.536 1.00 61.44 92 ARG A CA 1
ATOM 703 C C . ARG A 1 92 ? -5.891 -0.527 -7.853 1.00 61.44 92 ARG A C 1
ATOM 705 O O . ARG A 1 92 ? -6.658 -1.242 -8.490 1.00 61.44 92 ARG A O 1
ATOM 712 N N . GLN A 1 93 ? -5.681 -0.656 -6.551 1.00 68.19 93 GLN A N 1
ATOM 713 C CA . GLN A 1 93 ? -6.559 -1.426 -5.676 1.00 68.19 93 GLN A CA 1
ATOM 714 C C . GLN A 1 93 ? -7.452 -0.450 -4.920 1.00 68.19 93 GLN A C 1
ATOM 716 O O . GLN A 1 93 ? -6.961 0.546 -4.384 1.00 68.19 93 GLN A O 1
ATOM 721 N N . GLU A 1 94 ? -8.755 -0.705 -4.909 1.00 73.75 94 GLU A N 1
ATOM 722 C CA . GLU A 1 94 ? -9.701 0.094 -4.137 1.00 73.75 94 GLU A CA 1
ATOM 723 C C . GLU A 1 94 ? -10.025 -0.610 -2.819 1.00 73.75 94 GLU A C 1
ATOM 725 O O . GLU A 1 94 ? -10.505 -1.748 -2.839 1.00 73.75 94 GLU A O 1
ATOM 730 N N . PRO A 1 95 ? -9.767 0.039 -1.667 1.00 77.00 95 PRO A N 1
ATOM 731 C CA . PRO A 1 95 ? -10.245 -0.461 -0.393 1.00 77.00 95 PRO A CA 1
ATOM 732 C C . PRO A 1 95 ? -11.764 -0.296 -0.324 1.00 77.00 95 PRO A C 1
ATOM 734 O O . PRO A 1 95 ? -12.294 0.813 -0.419 1.00 77.00 95 PRO A O 1
ATOM 737 N N . CYS A 1 96 ? -12.469 -1.406 -0.138 1.00 80.44 96 CYS A N 1
ATOM 738 C CA . CYS A 1 96 ? -13.916 -1.444 0.040 1.00 80.44 96 CYS A CA 1
ATOM 739 C C . CYS A 1 96 ? -14.282 -2.154 1.345 1.00 80.44 96 CYS A C 1
ATOM 741 O O . CYS A 1 96 ? -13.452 -2.796 1.993 1.00 80.44 96 CYS A O 1
ATOM 743 N N . ARG A 1 97 ? -15.549 -2.023 1.741 1.00 85.31 97 ARG A N 1
ATOM 744 C CA . ARG A 1 97 ? -16.135 -2.788 2.842 1.00 85.31 97 ARG A CA 1
ATOM 745 C C . ARG A 1 97 ? -17.220 -3.693 2.286 1.00 85.31 97 ARG A C 1
ATOM 747 O O . ARG A 1 97 ? -18.164 -3.201 1.676 1.00 85.31 97 ARG A O 1
ATOM 754 N N . GLU A 1 98 ? -17.087 -4.990 2.521 1.00 88.62 98 GLU A N 1
ATOM 755 C CA . GLU A 1 98 ? -18.097 -5.980 2.149 1.00 88.62 98 GLU A CA 1
ATOM 756 C C . GLU A 1 98 ? -18.831 -6.483 3.396 1.00 88.62 98 GLU A C 1
ATOM 758 O O . GLU A 1 98 ? -18.179 -6.725 4.418 1.00 88.62 98 GLU A O 1
ATOM 763 N N . PRO A 1 99 ? -20.164 -6.653 3.340 1.00 88.69 99 PRO A N 1
ATOM 764 C CA . PRO A 1 99 ? -20.915 -7.271 4.425 1.00 88.69 99 PRO A CA 1
ATOM 765 C C . PRO A 1 99 ? -20.552 -8.755 4.568 1.00 88.69 99 PRO A C 1
ATOM 767 O O . PRO A 1 99 ? -20.268 -9.438 3.584 1.00 88.69 99 PRO A O 1
ATOM 770 N N . GLN A 1 100 ? -20.583 -9.246 5.802 1.00 87.81 100 GLN A N 1
ATOM 771 C CA . GLN A 1 100 ? -20.381 -10.647 6.161 1.00 87.81 100 GLN A CA 1
ATOM 772 C C . GLN A 1 100 ? -21.686 -11.274 6.671 1.00 87.81 100 GLN A C 1
ATOM 774 O O . GLN A 1 100 ? -22.621 -10.570 7.059 1.00 87.81 100 GLN A O 1
ATOM 779 N N . ASP A 1 101 ? -21.738 -12.609 6.691 1.00 86.00 101 ASP A N 1
ATOM 780 C CA . ASP A 1 101 ? -22.925 -13.379 7.098 1.00 86.00 101 ASP A CA 1
ATOM 781 C C . ASP A 1 101 ? -23.345 -13.129 8.559 1.00 86.00 101 ASP A C 1
ATOM 783 O O . ASP A 1 101 ? -24.505 -13.323 8.919 1.00 86.00 101 ASP A O 1
ATOM 787 N N . ASP A 1 102 ? -22.418 -12.674 9.403 1.00 84.38 102 ASP A N 1
ATOM 788 C CA . ASP A 1 102 ? -22.651 -12.328 10.809 1.00 84.38 102 ASP A CA 1
ATOM 789 C C . ASP A 1 102 ? -23.144 -10.881 11.019 1.00 84.38 102 ASP A C 1
ATOM 791 O O . ASP A 1 102 ? -23.337 -10.448 12.156 1.00 84.38 102 ASP A O 1
ATOM 795 N N . GLY A 1 103 ? -23.366 -10.129 9.935 1.00 82.62 103 GLY A N 1
ATOM 796 C CA . GLY A 1 103 ? -23.791 -8.730 9.971 1.00 82.62 103 GLY A CA 1
ATOM 797 C C . GLY A 1 103 ? -22.656 -7.720 10.177 1.00 82.62 103 GLY A C 1
ATOM 798 O O . GLY A 1 103 ? -22.930 -6.520 10.247 1.00 82.62 103 GLY A O 1
ATOM 799 N N . THR A 1 104 ? -21.397 -8.161 10.256 1.00 87.25 104 THR A N 1
ATOM 800 C CA . THR A 1 104 ? -20.227 -7.271 10.295 1.00 87.25 104 THR A CA 1
ATOM 801 C C . THR A 1 104 ? -19.756 -6.898 8.883 1.00 87.25 104 THR A C 1
ATOM 803 O O . THR A 1 104 ? -20.296 -7.371 7.881 1.00 87.25 104 THR A O 1
ATOM 806 N N . THR A 1 105 ? -18.774 -5.996 8.772 1.00 83.19 105 THR A N 1
ATOM 807 C CA . THR A 1 105 ? -18.149 -5.649 7.486 1.00 83.19 105 THR A CA 1
ATOM 808 C C . THR A 1 105 ? -16.665 -5.961 7.510 1.00 83.19 105 THR A C 1
ATOM 810 O O . THR A 1 105 ? -15.972 -5.497 8.418 1.00 83.19 105 THR A O 1
ATOM 813 N N . ARG A 1 106 ? -16.160 -6.632 6.472 1.00 79.50 106 ARG A N 1
ATOM 814 C CA . ARG A 1 106 ? -14.724 -6.864 6.288 1.00 79.50 106 ARG A CA 1
ATOM 815 C C . ARG A 1 106 ? -14.105 -5.842 5.331 1.00 79.50 106 ARG A C 1
ATOM 817 O O . ARG A 1 106 ? -14.723 -5.522 4.311 1.00 79.50 106 ARG A O 1
ATOM 824 N N . PRO A 1 107 ? -12.889 -5.348 5.610 1.00 78.88 107 PRO A N 1
ATOM 825 C CA . PRO A 1 107 ? -12.108 -4.645 4.606 1.00 78.88 107 PRO A CA 1
ATOM 826 C C . PRO A 1 107 ? -11.688 -5.632 3.508 1.00 78.88 107 PRO A C 1
ATOM 828 O O . PRO A 1 107 ? -11.170 -6.710 3.795 1.00 78.88 107 PRO A O 1
ATOM 831 N N . VAL A 1 108 ? -11.908 -5.260 2.251 1.00 81.88 108 VAL A N 1
ATOM 832 C CA . VAL A 1 108 ? -11.432 -5.997 1.073 1.00 81.88 108 VAL A CA 1
ATOM 833 C C . VAL A 1 108 ? -10.709 -5.054 0.122 1.00 81.88 108 VAL A C 1
ATOM 835 O O . VAL A 1 108 ? -10.961 -3.849 0.115 1.00 81.88 108 VAL A O 1
ATOM 838 N N . LEU A 1 109 ? -9.811 -5.612 -0.686 1.00 74.00 109 LEU A N 1
ATOM 839 C CA . LEU A 1 109 ? -9.172 -4.909 -1.792 1.00 74.00 109 LEU A CA 1
ATOM 840 C C . LEU A 1 109 ? -9.749 -5.450 -3.099 1.00 74.00 109 LEU A C 1
ATOM 842 O O . LEU A 1 109 ? -9.626 -6.644 -3.371 1.00 74.00 109 LEU A O 1
ATOM 846 N N . HIS A 1 110 ? -10.364 -4.582 -3.901 1.00 71.56 110 HIS A N 1
ATOM 847 C CA . HIS A 1 110 ? -10.742 -4.923 -5.272 1.00 71.56 110 HIS A CA 1
ATOM 848 C C . HIS A 1 110 ? -9.697 -4.400 -6.249 1.00 71.56 110 HIS A C 1
ATOM 850 O O . HIS A 1 110 ? -9.350 -3.217 -6.231 1.00 71.56 110 HIS A O 1
ATOM 856 N N . ASP A 1 111 ? -9.232 -5.275 -7.136 1.00 64.12 111 ASP A N 1
ATOM 857 C CA . ASP A 1 111 ? -8.375 -4.880 -8.245 1.00 64.12 111 ASP A CA 1
ATOM 858 C C . ASP A 1 111 ? -9.203 -4.117 -9.286 1.00 64.12 111 ASP A C 1
ATOM 860 O O . ASP A 1 111 ? -10.093 -4.673 -9.931 1.00 64.12 111 ASP A O 1
ATOM 864 N N . MET A 1 112 ? -8.879 -2.840 -9.490 1.00 61.56 112 MET A N 1
ATOM 865 C CA . MET A 1 112 ? -9.316 -2.104 -10.672 1.00 61.56 112 MET A CA 1
ATOM 866 C C . MET A 1 112 ? -8.350 -2.431 -11.805 1.00 61.56 112 MET A C 1
ATOM 868 O O . MET A 1 112 ? -7.238 -1.895 -11.892 1.00 61.56 112 MET A O 1
ATOM 872 N N . THR A 1 113 ? -8.782 -3.336 -12.673 1.00 60.41 113 THR A N 1
ATOM 873 C CA . THR A 1 113 ? -8.080 -3.670 -13.907 1.00 60.41 113 THR A CA 1
ATOM 874 C C . THR A 1 113 ? -8.521 -2.731 -15.019 1.00 60.41 113 THR A C 1
ATOM 876 O O . THR A 1 113 ? -9.701 -2.431 -15.191 1.00 60.41 113 THR A O 1
ATOM 879 N N . CYS A 1 114 ? -7.545 -2.221 -15.762 1.00 57.41 114 CYS A N 1
ATOM 880 C CA . CYS A 1 114 ? -7.788 -1.468 -16.975 1.00 57.41 114 CYS A CA 1
ATOM 881 C C . CYS A 1 114 ? -7.254 -2.307 -18.133 1.00 57.41 114 CYS A C 1
ATOM 883 O O . CYS A 1 114 ? -6.037 -2.412 -18.315 1.00 57.41 114 CYS A O 1
ATOM 885 N N . ASP A 1 115 ? -8.154 -2.905 -18.910 1.00 58.44 115 ASP A N 1
ATOM 886 C CA . ASP A 1 115 ? -7.813 -3.454 -20.221 1.00 58.44 115 ASP A CA 1
ATOM 887 C C . ASP A 1 115 ? -7.690 -2.275 -21.193 1.00 58.44 115 ASP A C 1
ATOM 889 O O . ASP A 1 115 ? -8.589 -1.969 -21.977 1.00 58.44 115 ASP A O 1
ATOM 893 N N . LEU A 1 116 ? -6.588 -1.532 -21.079 1.00 54.91 116 LEU A N 1
ATOM 894 C CA . LEU A 1 116 ? -6.290 -0.466 -22.024 1.00 54.91 116 LEU A CA 1
ATOM 895 C C . LEU A 1 116 ? -6.052 -1.108 -23.392 1.00 54.91 116 LEU A C 1
ATOM 897 O O . LEU A 1 116 ? -5.106 -1.874 -23.583 1.00 54.91 116 LEU A O 1
ATOM 901 N N . TYR A 1 117 ? -6.901 -0.777 -24.363 1.00 57.94 117 TYR A N 1
ATOM 902 C CA . TYR A 1 117 ? -6.607 -1.043 -25.763 1.00 57.94 117 TYR A CA 1
ATOM 903 C C . TYR A 1 117 ? -5.301 -0.307 -26.135 1.00 57.94 117 TYR A C 1
ATOM 905 O O . TYR A 1 117 ? -5.017 0.737 -25.542 1.00 57.94 117 TYR A O 1
ATOM 913 N N . PRO A 1 118 ? -4.492 -0.791 -27.100 1.00 59.19 118 PRO A N 1
ATOM 914 C CA . PRO A 1 118 ? -3.186 -0.195 -27.420 1.00 59.19 118 PRO A CA 1
ATOM 915 C C . PRO A 1 118 ? -3.182 1.309 -27.749 1.00 59.19 118 PRO A C 1
ATOM 917 O O . PRO A 1 118 ? -2.125 1.932 -27.735 1.00 59.19 118 PRO A O 1
ATOM 920 N N . ASP A 1 119 ? -4.344 1.895 -28.041 1.00 62.62 119 ASP A N 1
ATOM 921 C CA . ASP A 1 119 ? -4.536 3.330 -28.277 1.00 62.62 119 ASP A CA 1
ATOM 922 C C . ASP A 1 119 ? -4.873 4.145 -27.009 1.00 62.62 119 ASP A C 1
ATOM 924 O O . ASP A 1 119 ? -5.151 5.337 -27.105 1.00 62.62 119 ASP A O 1
ATOM 928 N N . GLY A 1 120 ? -4.840 3.528 -25.823 1.00 55.91 120 GLY A N 1
ATOM 929 C CA . GLY A 1 120 ? -5.034 4.187 -24.529 1.00 55.91 120 GLY A CA 1
ATOM 930 C C . GLY A 1 120 ? -6.485 4.282 -24.047 1.00 55.91 120 GLY A C 1
ATOM 931 O O . GLY A 1 120 ? -6.735 4.880 -23.002 1.00 55.91 120 GLY A O 1
ATOM 932 N N . HIS A 1 121 ? -7.449 3.690 -24.754 1.00 57.38 121 HIS A N 1
ATOM 933 C CA . HIS A 1 121 ? -8.855 3.679 -24.338 1.00 57.38 121 HIS A CA 1
ATOM 934 C C . HIS A 1 121 ? -9.252 2.363 -23.651 1.00 57.38 121 HIS A C 1
ATOM 936 O O . HIS A 1 121 ? -8.802 1.288 -24.032 1.00 57.38 121 HIS A O 1
ATOM 942 N N . GLN A 1 122 ? -10.177 2.440 -22.690 1.00 58.69 122 GLN A N 1
ATOM 943 C CA . GLN A 1 122 ? -10.658 1.299 -21.889 1.00 58.69 122 GLN A CA 1
ATOM 944 C C . GLN A 1 122 ? -11.500 0.266 -22.650 1.00 58.69 122 GLN A C 1
ATOM 946 O O . GLN A 1 122 ? -11.712 -0.839 -22.168 1.00 58.69 122 GLN A O 1
ATOM 951 N N . THR A 1 123 ? -12.053 0.626 -23.807 1.00 62.59 123 THR A N 1
ATOM 952 C CA . THR A 1 123 ? -12.994 -0.229 -24.546 1.00 62.59 123 THR A CA 1
ATOM 953 C C . THR A 1 123 ? -12.437 -0.528 -25.929 1.00 62.59 123 THR A C 1
ATOM 955 O O . THR A 1 123 ? -11.798 0.333 -26.532 1.00 62.59 123 THR A O 1
ATOM 958 N N . HIS A 1 124 ? -12.692 -1.714 -26.482 1.00 67.69 124 HIS A N 1
ATOM 959 C CA . HIS A 1 124 ? -12.357 -2.007 -27.880 1.00 67.69 124 HIS A CA 1
ATOM 960 C C . HIS A 1 124 ? -13.046 -0.989 -28.814 1.00 67.69 124 HIS A C 1
ATOM 962 O O . HIS A 1 124 ? -14.214 -0.677 -28.568 1.00 67.69 124 HIS A O 1
ATOM 968 N N . PRO A 1 125 ? -12.396 -0.497 -29.891 1.00 70.75 125 PRO A N 1
ATOM 969 C CA . PRO A 1 125 ? -12.966 0.516 -30.787 1.00 70.75 125 PRO A CA 1
ATOM 970 C C . PRO A 1 125 ? -14.401 0.215 -31.248 1.00 70.75 125 PRO A C 1
ATOM 972 O O . PRO A 1 125 ? -15.244 1.101 -31.248 1.00 70.75 125 PRO A O 1
ATOM 975 N N . LEU A 1 126 ? -14.715 -1.053 -31.541 1.00 67.06 126 LEU A N 1
ATOM 976 C CA . LEU A 1 126 ? -16.059 -1.494 -31.963 1.00 67.06 126 LEU A CA 1
ATOM 977 C C . LEU A 1 126 ? -17.182 -1.274 -30.934 1.00 67.06 126 LEU A C 1
ATOM 979 O O . LEU A 1 126 ? -18.347 -1.271 -31.317 1.00 67.06 126 LEU A O 1
ATOM 983 N N . PHE A 1 127 ? -16.855 -1.120 -29.651 1.00 66.00 127 PHE A N 1
ATOM 984 C CA . PHE A 1 127 ? -17.830 -0.886 -28.581 1.00 66.00 127 PHE A CA 1
ATOM 985 C C . PHE A 1 127 ? -17.807 0.563 -28.077 1.00 66.00 127 PHE A C 1
ATOM 987 O O . PHE A 1 127 ? -18.500 0.885 -27.113 1.00 66.00 127 PHE A O 1
ATOM 994 N N . ARG A 1 128 ? -17.010 1.444 -28.699 1.00 75.38 128 ARG A N 1
ATOM 995 C CA . ARG A 1 128 ? -16.947 2.860 -28.323 1.00 75.38 128 ARG A CA 1
ATOM 996 C C . ARG A 1 128 ? -18.098 3.645 -28.962 1.00 75.38 128 ARG A C 1
ATOM 998 O O . ARG A 1 128 ? -18.466 3.363 -30.105 1.00 75.38 128 ARG A O 1
ATOM 1005 N N . PRO A 1 129 ? -18.635 4.672 -28.278 1.00 72.94 129 PRO A N 1
ATOM 1006 C CA . PRO A 1 129 ? -19.494 5.664 -28.915 1.00 72.94 129 PRO A CA 1
ATOM 1007 C C . PRO A 1 129 ? -18.777 6.299 -30.115 1.00 72.94 129 PRO A C 1
ATOM 1009 O O . PRO A 1 129 ? -17.567 6.520 -30.064 1.00 72.94 129 PRO A O 1
ATOM 1012 N N . ALA A 1 130 ? -19.515 6.618 -31.183 1.00 68.81 130 ALA A N 1
ATOM 1013 C CA . ALA A 1 130 ? -18.948 7.070 -32.462 1.00 68.81 130 ALA A CA 1
ATOM 1014 C C . ALA A 1 130 ? -18.046 8.319 -32.357 1.00 68.81 130 ALA A C 1
ATOM 1016 O O . ALA A 1 130 ? -17.181 8.532 -33.199 1.00 68.81 130 ALA A O 1
ATOM 1017 N N . GLU A 1 131 ? -18.219 9.123 -31.310 1.00 67.94 131 GLU A N 1
ATOM 1018 C CA . GLU A 1 131 ? -17.409 10.310 -31.013 1.00 67.94 131 GLU A CA 1
ATOM 1019 C C . GLU A 1 131 ? -15.972 9.994 -30.533 1.00 67.94 131 GLU A C 1
ATOM 1021 O O . GLU A 1 131 ? -15.123 10.880 -30.537 1.00 67.94 131 GLU A O 1
ATOM 1026 N N . HIS A 1 132 ? -15.685 8.739 -30.162 1.00 52.25 132 HIS A N 1
ATOM 1027 C CA . HIS A 1 132 ? -14.392 8.271 -29.638 1.00 52.25 132 HIS A CA 1
ATOM 1028 C C . HIS A 1 132 ? -13.642 7.329 -30.602 1.00 52.25 132 HIS A C 1
ATOM 1030 O O . HIS A 1 132 ? -12.657 6.693 -30.214 1.00 52.25 132 HIS A O 1
ATOM 1036 N N . LEU A 1 133 ? -14.112 7.195 -31.846 1.00 56.19 133 LEU A N 1
ATOM 1037 C CA . LEU A 1 133 ? -13.404 6.465 -32.897 1.00 56.19 133 LEU A CA 1
ATOM 1038 C C . LEU A 1 133 ? -12.371 7.387 -33.570 1.00 56.19 133 LEU A C 1
ATOM 1040 O O . LEU A 1 133 ? -12.693 8.545 -33.853 1.00 56.19 133 LEU A O 1
ATOM 1044 N N . PRO A 1 134 ? -11.145 6.910 -33.853 1.00 58.41 134 PRO A N 1
ATOM 1045 C CA . PRO A 1 134 ? -10.215 7.664 -34.685 1.00 58.41 134 PRO A CA 1
ATOM 1046 C C . PRO A 1 134 ? -10.837 7.887 -36.073 1.00 58.41 134 PRO A C 1
ATOM 1048 O O . PRO A 1 134 ? -11.467 6.981 -36.622 1.00 58.41 134 PRO A O 1
ATOM 1051 N N . LYS A 1 135 ? -10.698 9.109 -36.598 1.00 57.56 135 LYS A N 1
ATOM 1052 C CA . LYS A 1 135 ? -11.148 9.473 -37.950 1.00 57.56 135 LYS A CA 1
ATOM 1053 C C . LYS A 1 135 ? -10.350 8.754 -39.029 1.00 57.56 135 LYS A C 1
ATOM 1055 O O . LYS A 1 135 ? -9.123 8.608 -38.840 1.00 57.56 135 LYS A O 1
#

Organism: NCBI:txid1859290

Foldseek 3Di:
DDDDPDDDPPCDLVVLVVVLVPQLVVLQVQLVCLVPVDDPPDPDDDPDDPPSNVSSVVSNVVSVVSVVVSCVVVVVQVDFDCPDNQRKHQNDWDWDWDADPVRDTDTDTDGDIQSQDPVRDRDDLVPDDPVPHDD

Sequence (135 aa):
MAHTPPSHPEHTPYDSLAYLARVVNGLLDLADDEIHGVHTGTITNTDDLPEHLADAVESIEIAARIIRYEATVHGVYQRSVYSTGIPTTTIRQEPCREPQDDGTTRPVLHDMTCDLYPDGHQTHPLFRPAEHLPK